Protein AF-A0A920J7S6-F1 (afdb_monomer_lite)

pLDDT: mean 74.17, std 13.19, range [43.12, 91.31]

Sequence (131 aa):
MEENNLIGHLSELRNRLIKALIFCLGFLLVFIFPFADDFYVLFSKPLIESLPESSDLIAIGVGSPFIVPIKLILSISILISIPYIIYQIWSFANPGLLDGKKKGNASFCNKLFYTVLFRAIFAFYIVFSSF

Foldseek 3Di:
DVVVVVVVLVVLVVVLVVVLVCQLVVCLVPPPVVCLVVQVCVVCVLVVVPDPPPDDPPPPDPCCVPVVSVVRSSVVSVLQSVLSSVLSVVCSVPVVPPPPDDPPSVVVSVVVNVVSVVVVVVCVVVVSVVD

Secondary structure (DSSP, 8-state):
--HHHHHHHHHHHHHHHHHHHHHHHHHIIIIIGGGHHHHHHHHHHHHHHTS-TT-----S-TTHHHHHHHHHHHHHHHHHHHHHHHHHHHHHH-GGGSSS--HHHHHHHHHHHHHHHHHHHHHHHHHHHT-

Structure (mmCIF, N/CA/C/O backbone):
data_AF-A0A920J7S6-F1
#
_entry.id   AF-A0A920J7S6-F1
#
loop_
_atom_site.group_PDB
_atom_site.id
_atom_site.type_symbol
_atom_site.label_atom_id
_atom_site.label_alt_id
_atom_site.label_comp_id
_atom_site.label_asym_id
_atom_site.label_entity_id
_atom_site.label_seq_id
_atom_site.pdbx_PDB_ins_code
_atom_site.Cartn_x
_atom_site.Cartn_y
_atom_site.Cartn_z
_atom_site.occupancy
_atom_site.B_iso_or_equiv
_atom_site.auth_seq_id
_atom_site.auth_comp_id
_atom_site.auth_asym_id
_atom_site.auth_atom_id
_atom_site.pdbx_PDB_model_num
ATOM 1 N N . MET A 1 1 ? -27.011 17.236 19.909 1.00 48.97 1 MET A N 1
ATOM 2 C CA . MET A 1 1 ? -26.268 16.021 20.323 1.00 48.97 1 MET A CA 1
ATOM 3 C C . MET A 1 1 ? -25.754 15.196 19.131 1.00 48.97 1 MET A C 1
ATOM 5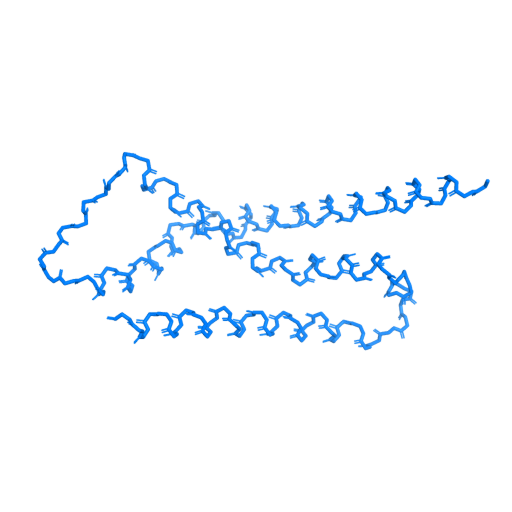 O O . MET A 1 1 ? -24.948 14.307 19.358 1.00 48.97 1 MET A O 1
ATOM 9 N N . GLU A 1 2 ? -26.119 15.511 17.879 1.00 56.72 2 GLU A N 1
ATOM 10 C CA . GLU A 1 2 ? -25.619 14.806 16.677 1.00 56.72 2 GLU A CA 1
ATOM 11 C C . GLU A 1 2 ? -24.258 15.313 16.153 1.00 56.72 2 GLU A C 1
ATOM 13 O O . GLU A 1 2 ? -23.480 14.521 15.626 1.00 56.72 2 GLU A O 1
ATOM 18 N N . GLU A 1 3 ? -23.910 16.591 16.359 1.00 55.97 3 GLU A N 1
ATOM 19 C CA . GLU A 1 3 ? -22.634 17.175 15.890 1.00 55.97 3 GLU A CA 1
ATOM 20 C C . GLU A 1 3 ? -21.393 16.468 16.459 1.00 55.97 3 GLU A C 1
ATOM 22 O O . GLU A 1 3 ? -20.433 16.204 15.733 1.00 55.97 3 GLU A O 1
ATOM 27 N N . ASN A 1 4 ? -21.436 16.069 17.734 1.00 62.28 4 ASN A N 1
ATOM 28 C CA . ASN A 1 4 ? -20.328 15.358 18.378 1.00 62.28 4 ASN A CA 1
ATOM 29 C C . ASN A 1 4 ? -20.084 13.963 17.775 1.00 62.28 4 ASN A C 1
ATOM 31 O O . ASN A 1 4 ? -18.961 13.463 17.835 1.00 62.28 4 ASN A O 1
ATOM 35 N N . ASN A 1 5 ? -21.102 13.343 17.165 1.00 74.44 5 ASN A N 1
ATOM 36 C CA . ASN A 1 5 ? -20.973 12.019 16.559 1.00 74.44 5 ASN A CA 1
ATOM 37 C C . ASN A 1 5 ? -20.288 12.091 15.183 1.00 74.44 5 ASN A C 1
ATOM 39 O O . ASN A 1 5 ? -19.380 11.313 14.901 1.00 74.44 5 ASN A O 1
ATOM 43 N N . LEU A 1 6 ? -20.645 13.075 14.348 1.00 76.62 6 LEU A N 1
ATOM 44 C CA . LEU A 1 6 ? -20.012 13.266 13.035 1.00 76.62 6 LEU A CA 1
ATOM 45 C C . LEU A 1 6 ? -18.546 13.688 13.163 1.00 76.62 6 LEU A C 1
ATOM 47 O O . LEU A 1 6 ? -17.689 13.154 12.460 1.00 76.62 6 LEU A O 1
ATOM 51 N N . ILE A 1 7 ? -18.239 14.596 14.094 1.00 78.38 7 ILE A N 1
ATOM 52 C CA . ILE A 1 7 ? -16.859 15.029 14.356 1.00 78.38 7 ILE A CA 1
ATOM 53 C C . ILE A 1 7 ? -16.021 13.855 14.886 1.00 78.38 7 ILE A C 1
ATOM 55 O O . ILE A 1 7 ? -14.886 13.661 14.445 1.00 78.38 7 ILE A O 1
ATOM 59 N N . GLY A 1 8 ? -16.585 13.029 15.775 1.00 80.44 8 GLY A N 1
ATOM 60 C CA . GLY A 1 8 ? -15.939 11.809 16.265 1.00 80.44 8 GLY A CA 1
ATOM 61 C C . GLY A 1 8 ? -15.656 10.800 15.149 1.00 80.44 8 GLY A C 1
ATOM 62 O O . GLY A 1 8 ? -14.528 10.327 15.012 1.00 80.44 8 GLY A O 1
ATOM 63 N N . HIS A 1 9 ? -16.644 10.543 14.292 1.00 80.38 9 H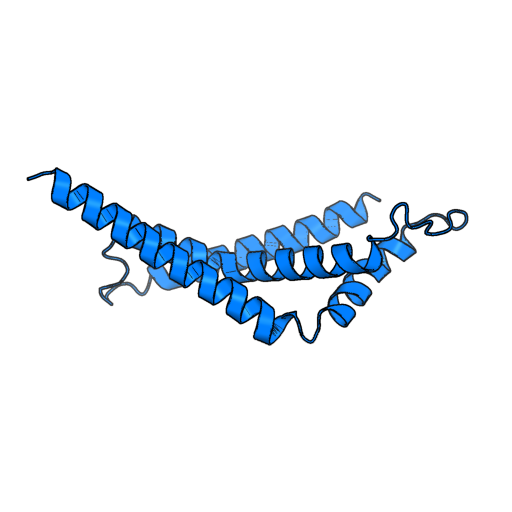IS A N 1
ATOM 64 C CA . HIS A 1 9 ? -16.520 9.622 13.163 1.00 80.38 9 HIS A CA 1
ATOM 65 C C . HIS A 1 9 ? -15.491 10.115 12.125 1.00 80.38 9 HIS A C 1
ATOM 67 O O . HIS A 1 9 ? -14.613 9.367 11.700 1.00 80.38 9 HIS A O 1
ATOM 73 N N . LEU A 1 10 ? -15.496 11.401 11.764 1.00 83.94 10 LEU A N 1
ATOM 74 C CA . LEU A 1 10 ? -14.483 11.969 10.863 1.00 83.94 10 LEU A CA 1
ATOM 75 C C . LEU A 1 10 ? -13.069 11.933 11.466 1.00 83.94 10 LEU A C 1
ATOM 77 O O . LEU A 1 10 ? -12.093 11.689 10.751 1.00 83.94 10 LEU A O 1
ATOM 81 N N . SER A 1 11 ? -12.947 12.134 12.781 1.00 84.31 11 SER A N 1
ATOM 82 C CA . SER A 1 11 ? -11.675 12.002 13.499 1.00 84.31 11 SER A CA 1
ATOM 83 C C . SER A 1 11 ? -11.143 10.566 13.448 1.00 84.31 11 SER A C 1
ATOM 85 O O . SER A 1 11 ? -9.951 10.342 13.212 1.00 84.31 11 SER A O 1
ATOM 87 N N . GLU A 1 12 ? -12.031 9.578 13.577 1.00 84.25 12 GLU A N 1
ATOM 88 C CA . GLU A 1 12 ? -11.682 8.169 13.437 1.00 84.25 12 GLU A CA 1
ATOM 89 C C . GLU A 1 12 ? -11.192 7.841 12.020 1.00 84.25 12 GLU A C 1
ATOM 91 O O . GLU A 1 12 ? -10.125 7.234 11.867 1.00 84.25 12 GLU A O 1
ATOM 96 N N . LEU A 1 13 ? -11.904 8.307 10.988 1.00 83.50 13 LEU A N 1
ATOM 97 C CA . LEU A 1 13 ? -11.491 8.140 9.593 1.00 83.50 13 LEU A CA 1
ATOM 98 C C . LEU A 1 13 ? -10.102 8.735 9.348 1.00 83.50 13 LEU A C 1
ATOM 100 O O . LEU A 1 13 ? -9.230 8.064 8.795 1.00 83.50 13 LEU A O 1
ATOM 104 N N . ARG A 1 14 ? -9.868 9.973 9.801 1.00 90.44 14 ARG A N 1
ATOM 105 C CA . ARG A 1 14 ? -8.569 10.647 9.680 1.00 90.44 14 ARG A CA 1
ATOM 106 C C . ARG A 1 14 ? -7.458 9.832 10.337 1.00 90.44 14 ARG A C 1
ATOM 108 O O . ARG A 1 14 ? -6.409 9.630 9.731 1.00 90.44 14 ARG A O 1
ATOM 115 N N . ASN A 1 15 ? -7.674 9.353 11.560 1.00 87.44 15 ASN A N 1
ATOM 116 C CA . ASN A 1 15 ? -6.661 8.593 12.291 1.00 87.44 15 ASN A CA 1
ATOM 117 C C . ASN A 1 15 ? -6.334 7.263 11.590 1.00 87.44 15 ASN A C 1
ATOM 119 O O . ASN A 1 15 ? -5.173 6.868 11.485 1.00 87.44 15 ASN A O 1
ATOM 123 N N . ARG A 1 16 ? -7.352 6.582 11.054 1.00 85.31 16 ARG A N 1
ATOM 124 C CA . ARG A 1 16 ? -7.183 5.345 10.280 1.00 85.31 16 ARG A CA 1
ATOM 125 C C . ARG A 1 16 ? -6.462 5.590 8.955 1.00 85.31 16 ARG A C 1
ATOM 127 O O . ARG A 1 16 ? -5.570 4.817 8.611 1.00 85.31 16 ARG A O 1
ATOM 134 N N . LEU A 1 17 ? -6.781 6.685 8.263 1.00 85.69 17 LEU A N 1
ATOM 135 C CA . LEU A 1 17 ? -6.109 7.096 7.030 1.00 85.69 17 LEU A CA 1
ATOM 136 C C . LEU A 1 17 ? -4.623 7.389 7.275 1.00 85.69 17 LEU A C 1
ATOM 138 O O . LEU A 1 17 ? -3.776 6.908 6.530 1.00 85.69 17 LEU A O 1
ATOM 142 N N . ILE A 1 18 ? -4.298 8.111 8.352 1.00 89.31 18 ILE A N 1
ATOM 143 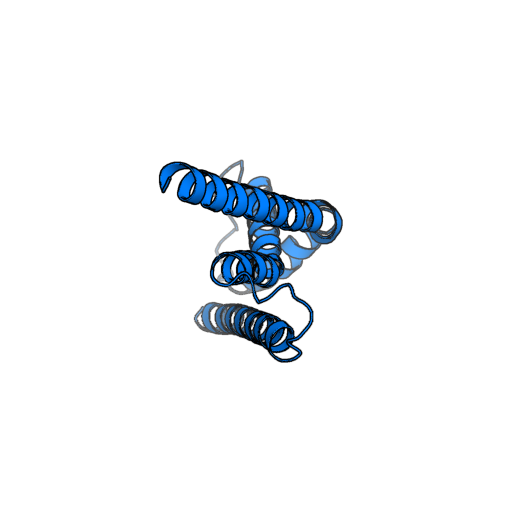C CA . ILE A 1 18 ? -2.908 8.399 8.736 1.00 89.31 18 ILE A CA 1
ATOM 144 C C . ILE A 1 18 ? -2.149 7.100 9.028 1.00 89.31 18 ILE A C 1
ATOM 146 O O . ILE A 1 18 ? -1.041 6.922 8.532 1.00 89.31 18 ILE A O 1
ATOM 150 N N . LYS A 1 19 ? -2.746 6.155 9.766 1.00 87.69 19 LYS A N 1
ATOM 151 C CA . LYS A 1 19 ? -2.128 4.841 10.021 1.00 87.69 19 LYS A CA 1
ATOM 152 C C . LYS A 1 19 ? -1.887 4.055 8.733 1.00 87.69 19 LYS A C 1
ATOM 154 O O . LYS A 1 19 ? -0.822 3.467 8.580 1.00 87.69 19 LYS A O 1
ATOM 159 N N . ALA A 1 20 ? -2.848 4.058 7.808 1.00 87.75 20 ALA A N 1
ATOM 160 C CA . ALA A 1 20 ? -2.704 3.411 6.507 1.00 87.75 20 ALA A CA 1
ATOM 161 C C . ALA A 1 20 ? -1.598 4.053 5.659 1.00 87.75 20 ALA A C 1
ATOM 163 O O . ALA A 1 20 ? -0.798 3.339 5.058 1.00 87.75 20 ALA A O 1
ATOM 164 N N . LEU A 1 21 ? -1.505 5.385 5.671 1.00 88.50 21 LEU A N 1
ATOM 165 C CA . LEU A 1 21 ? -0.456 6.122 4.976 1.00 88.50 21 LEU A CA 1
ATOM 166 C C . LEU A 1 21 ? 0.926 5.825 5.566 1.00 88.50 21 LEU A C 1
ATOM 168 O O . LEU A 1 21 ? 1.851 5.539 4.815 1.00 88.50 21 LEU A O 1
ATOM 172 N N . ILE A 1 22 ? 1.059 5.838 6.896 1.00 91.31 22 ILE A N 1
ATOM 173 C CA . ILE A 1 22 ? 2.313 5.508 7.588 1.00 91.31 22 ILE A CA 1
ATOM 174 C C . ILE A 1 22 ? 2.725 4.067 7.293 1.00 91.31 22 ILE A C 1
ATOM 176 O O . ILE A 1 22 ? 3.897 3.822 7.030 1.00 91.31 22 ILE A O 1
ATOM 180 N N . PHE A 1 23 ? 1.782 3.121 7.298 1.00 89.12 23 PHE A N 1
ATOM 181 C CA . PHE A 1 23 ? 2.075 1.735 6.944 1.00 89.12 23 PHE A CA 1
ATOM 182 C C . PHE A 1 23 ? 2.567 1.624 5.496 1.00 89.12 23 PHE A C 1
ATOM 184 O O . PHE A 1 23 ? 3.604 1.017 5.253 1.00 89.12 23 PHE A O 1
ATOM 191 N N . CYS A 1 24 ? 1.882 2.273 4.550 1.00 89.69 24 CYS A N 1
ATOM 192 C CA . CYS A 1 24 ? 2.257 2.265 3.136 1.00 89.69 24 CYS A CA 1
ATOM 193 C C . CYS A 1 24 ? 3.624 2.919 2.878 1.00 89.69 24 CYS A C 1
ATOM 195 O O . CYS A 1 24 ? 4.456 2.358 2.167 1.00 89.69 24 CYS A O 1
ATOM 197 N N . LEU A 1 25 ? 3.881 4.098 3.454 1.00 89.19 25 LEU A N 1
ATOM 198 C CA . LEU A 1 25 ? 5.163 4.794 3.301 1.00 89.19 25 LEU A CA 1
ATOM 199 C C . LEU A 1 25 ? 6.289 4.077 4.044 1.00 89.19 25 LEU A C 1
ATOM 201 O O . LEU A 1 25 ? 7.383 3.952 3.507 1.00 89.19 25 LEU A O 1
ATOM 205 N N . GLY A 1 26 ? 6.029 3.589 5.256 1.00 90.25 26 GLY A N 1
ATOM 206 C CA . GLY A 1 26 ? 6.996 2.818 6.029 1.00 90.25 26 GLY A CA 1
ATOM 207 C C . GLY A 1 26 ? 7.385 1.537 5.302 1.00 90.25 26 GLY A C 1
ATOM 208 O O . GLY A 1 26 ? 8.569 1.234 5.184 1.00 90.25 26 GLY A O 1
ATOM 209 N N . PHE A 1 27 ? 6.406 0.832 4.730 1.00 86.94 27 PHE A N 1
ATOM 210 C CA . PHE A 1 27 ? 6.672 -0.352 3.924 1.00 86.94 27 PHE A CA 1
ATOM 211 C C . PHE A 1 27 ? 7.474 -0.011 2.661 1.00 86.94 27 PHE A C 1
ATOM 213 O O . PHE A 1 27 ? 8.470 -0.673 2.375 1.00 86.94 27 PHE A O 1
ATOM 220 N N . LEU A 1 28 ? 7.096 1.064 1.955 1.00 89.31 28 LEU A N 1
ATOM 221 C CA . LEU A 1 28 ? 7.833 1.561 0.790 1.00 89.31 28 LEU A CA 1
ATOM 222 C C . LEU A 1 28 ? 9.300 1.821 1.133 1.00 89.31 28 LEU A C 1
ATOM 224 O O . LEU A 1 28 ? 10.180 1.294 0.463 1.00 89.31 28 LEU A O 1
ATOM 228 N N . LEU A 1 29 ? 9.563 2.623 2.165 1.00 88.56 29 LEU A N 1
ATOM 229 C CA . LEU A 1 29 ? 10.908 3.096 2.493 1.00 88.56 29 LEU A CA 1
ATOM 230 C C . LEU A 1 29 ? 11.814 1.988 3.035 1.00 88.56 29 LEU A C 1
ATOM 232 O O . LEU A 1 29 ? 13.004 1.984 2.740 1.00 88.56 29 LEU A O 1
ATOM 236 N N . VAL A 1 30 ? 11.265 1.056 3.816 1.00 89.69 30 VAL A N 1
ATOM 237 C CA . VAL A 1 30 ? 12.062 0.009 4.471 1.00 89.69 30 VAL A CA 1
ATOM 238 C C . VAL A 1 30 ? 12.273 -1.201 3.561 1.00 89.69 30 VAL A C 1
ATOM 240 O O . VAL A 1 30 ? 13.367 -1.757 3.546 1.00 89.69 30 VAL A O 1
ATOM 243 N N . PHE A 1 31 ? 11.251 -1.615 2.805 1.00 85.06 31 PHE A N 1
ATOM 244 C CA . PHE A 1 31 ? 11.280 -2.890 2.078 1.00 85.06 31 PHE A CA 1
ATOM 245 C C . PHE A 1 31 ? 11.414 -2.757 0.564 1.00 85.06 31 PHE A C 1
ATOM 247 O O . PHE A 1 31 ? 11.879 -3.701 -0.063 1.00 85.06 31 PHE A O 1
ATOM 254 N N . ILE A 1 32 ? 10.994 -1.640 -0.038 1.00 84.06 32 ILE A N 1
ATOM 255 C CA . ILE A 1 32 ? 10.966 -1.506 -1.506 1.00 84.06 32 ILE A CA 1
ATOM 256 C C . ILE A 1 32 ? 12.041 -0.536 -1.994 1.00 84.06 32 ILE A C 1
ATOM 258 O O . ILE A 1 32 ? 12.749 -0.844 -2.945 1.00 84.06 32 ILE A O 1
ATOM 262 N N . PHE A 1 33 ? 12.191 0.615 -1.340 1.00 85.38 33 PHE A N 1
ATOM 263 C CA . PHE A 1 33 ? 13.145 1.655 -1.715 1.00 85.38 33 PHE A CA 1
ATOM 264 C C . PHE A 1 33 ? 14.599 1.162 -1.858 1.00 85.38 33 PHE A C 1
ATOM 266 O O . PHE A 1 33 ? 15.203 1.496 -2.874 1.00 85.38 33 PHE A O 1
ATOM 273 N N . PRO A 1 34 ? 15.167 0.339 -0.947 1.00 86.00 34 PRO A N 1
ATOM 274 C CA . PRO A 1 34 ? 16.533 -0.167 -1.130 1.00 86.00 34 PRO A CA 1
ATOM 275 C C . PRO A 1 34 ? 16.696 -1.121 -2.324 1.00 86.00 34 PRO A C 1
ATOM 277 O O . PRO A 1 34 ? 17.816 -1.318 -2.775 1.00 86.00 34 PRO A O 1
ATOM 280 N N . PHE A 1 35 ? 15.603 -1.685 -2.846 1.00 84.06 35 PHE A N 1
ATOM 281 C CA . PHE A 1 35 ? 15.592 -2.607 -3.990 1.00 84.06 35 PHE A CA 1
ATOM 282 C C . PHE A 1 35 ? 14.968 -1.968 -5.243 1.00 84.06 35 PHE A C 1
ATOM 284 O O . PHE A 1 35 ? 14.563 -2.666 -6.172 1.00 84.06 35 PHE A O 1
ATOM 291 N N . ALA A 1 36 ? 14.827 -0.638 -5.267 1.00 80.00 36 ALA A N 1
ATOM 292 C CA . ALA A 1 36 ? 14.108 0.068 -6.324 1.00 80.00 36 ALA A CA 1
ATOM 293 C C . ALA A 1 36 ? 14.697 -0.180 -7.720 1.00 80.00 36 ALA A C 1
ATOM 295 O O . ALA A 1 36 ? 13.942 -0.378 -8.675 1.00 80.00 36 ALA A O 1
ATOM 296 N N . ASP A 1 37 ? 16.026 -0.217 -7.820 1.00 78.75 37 ASP A N 1
ATOM 297 C CA . ASP A 1 37 ? 16.737 -0.458 -9.077 1.00 78.75 37 ASP A CA 1
ATOM 298 C C . ASP A 1 37 ? 16.534 -1.896 -9.575 1.00 78.75 37 ASP A C 1
ATOM 300 O O . ASP A 1 37 ? 16.259 -2.107 -10.757 1.00 78.75 37 ASP A O 1
ATOM 304 N N . ASP A 1 38 ? 16.560 -2.884 -8.674 1.00 82.06 38 ASP A N 1
ATOM 305 C CA . ASP A 1 38 ? 16.309 -4.291 -9.013 1.00 82.06 38 ASP A CA 1
ATOM 306 C C . ASP A 1 38 ? 14.890 -4.489 -9.555 1.00 82.06 38 ASP A C 1
ATOM 308 O O . ASP A 1 38 ? 14.683 -5.154 -10.575 1.00 82.06 38 ASP A O 1
ATOM 312 N N . PHE A 1 39 ? 13.899 -3.861 -8.910 1.00 79.25 39 PHE A N 1
ATOM 313 C CA . PHE A 1 39 ? 12.526 -3.851 -9.409 1.00 79.25 39 PHE A CA 1
ATOM 314 C C . PHE A 1 39 ? 12.442 -3.176 -10.783 1.00 79.25 39 PHE A C 1
ATOM 316 O O . PHE A 1 39 ? 11.789 -3.703 -11.682 1.00 79.25 39 PHE A O 1
ATOM 323 N N . TYR A 1 40 ? 13.122 -2.049 -10.993 1.00 77.38 40 TYR A N 1
ATOM 324 C CA . TYR A 1 40 ? 13.134 -1.389 -12.296 1.00 77.38 40 TYR A CA 1
ATOM 325 C C . TYR A 1 40 ? 13.711 -2.288 -13.398 1.00 77.38 40 TYR A C 1
ATOM 327 O O . TYR A 1 40 ? 13.096 -2.412 -14.457 1.00 77.38 40 TYR A O 1
ATOM 335 N N . VAL A 1 41 ? 14.837 -2.965 -13.160 1.00 77.06 41 VAL A N 1
ATOM 336 C CA . VAL A 1 41 ? 15.441 -3.891 -14.135 1.00 77.06 41 VAL A CA 1
ATOM 337 C C . VAL A 1 41 ? 14.509 -5.072 -14.421 1.00 77.06 41 VAL A C 1
ATOM 339 O O . VAL A 1 41 ? 14.297 -5.422 -15.581 1.00 77.06 41 VAL A O 1
ATOM 342 N N . LEU A 1 42 ? 13.887 -5.643 -13.385 1.00 78.12 42 LEU A N 1
ATOM 343 C CA . LEU A 1 42 ? 12.963 -6.769 -13.524 1.00 78.12 42 LEU A CA 1
ATOM 344 C C . LEU A 1 42 ? 11.754 -6.425 -14.405 1.00 78.12 42 LEU A C 1
ATOM 346 O O . LEU A 1 42 ? 11.371 -7.216 -15.264 1.00 78.12 42 LEU A O 1
ATOM 350 N N . PHE A 1 43 ? 11.160 -5.247 -14.197 1.00 73.25 43 PHE A N 1
ATOM 351 C CA . PHE A 1 43 ? 9.978 -4.809 -14.941 1.00 73.25 43 PHE A CA 1
ATOM 352 C C . PHE A 1 43 ? 10.313 -4.199 -16.311 1.00 73.25 43 PHE A C 1
ATOM 354 O O . PHE A 1 43 ? 9.496 -4.302 -17.223 1.00 73.25 43 PHE A O 1
ATOM 361 N N . SER A 1 44 ? 11.492 -3.591 -16.486 1.00 71.44 44 SER A N 1
ATOM 362 C CA . SER A 1 44 ? 11.917 -3.013 -17.773 1.00 71.44 44 SER A CA 1
ATOM 363 C C . SER A 1 44 ? 12.410 -4.058 -18.774 1.00 71.44 44 SER A C 1
ATOM 365 O O . SER A 1 44 ? 12.250 -3.853 -19.972 1.00 71.44 44 SER A O 1
ATOM 367 N N . LYS A 1 45 ? 12.940 -5.200 -18.323 1.00 71.75 45 LYS A N 1
ATOM 368 C CA . LYS A 1 45 ? 13.412 -6.276 -19.207 1.00 71.75 45 LYS A CA 1
ATOM 369 C C . LYS A 1 45 ? 12.367 -6.769 -20.232 1.00 71.75 45 LYS A C 1
ATOM 371 O O . LYS A 1 45 ? 12.678 -6.725 -21.420 1.00 71.75 45 LYS A O 1
ATOM 376 N N . PRO A 1 46 ? 11.135 -7.163 -19.845 1.00 67.69 46 PRO A N 1
ATOM 377 C CA . PRO A 1 46 ? 10.127 -7.589 -20.819 1.00 67.69 46 PRO A CA 1
ATOM 378 C C . PRO A 1 46 ? 9.638 -6.435 -21.704 1.00 67.69 46 PRO A C 1
ATOM 380 O O . PRO A 1 46 ? 9.263 -6.668 -22.850 1.00 67.69 46 PRO A O 1
ATOM 383 N N . LEU A 1 47 ? 9.658 -5.189 -21.202 1.00 65.75 47 LEU A N 1
ATOM 384 C CA . LEU A 1 47 ? 9.351 -4.003 -22.010 1.00 65.75 47 LEU A CA 1
ATOM 385 C C . LEU A 1 47 ? 10.347 -3.894 -23.161 1.00 65.75 47 LEU A C 1
ATOM 387 O O . LEU A 1 47 ? 9.906 -3.832 -24.297 1.00 65.75 47 LEU A O 1
ATOM 391 N N . ILE A 1 48 ? 11.652 -3.933 -22.866 1.00 65.69 48 ILE A N 1
ATOM 392 C CA . ILE A 1 48 ? 12.742 -3.809 -23.848 1.00 65.69 48 ILE A CA 1
ATOM 393 C C . ILE A 1 48 ? 12.692 -4.940 -24.884 1.00 65.69 48 ILE A C 1
ATOM 395 O O . ILE A 1 48 ? 12.844 -4.677 -26.072 1.00 65.69 48 ILE A O 1
ATOM 399 N N . GLU A 1 49 ? 12.442 -6.178 -24.451 1.00 66.00 49 GLU A N 1
ATOM 400 C CA . GLU A 1 49 ? 12.341 -7.348 -25.340 1.00 66.00 49 GLU A CA 1
ATOM 401 C C . GLU A 1 49 ? 11.122 -7.293 -26.283 1.00 66.00 49 GLU A C 1
ATOM 403 O O . GLU A 1 49 ? 11.123 -7.961 -27.313 1.00 66.00 49 GLU A O 1
ATOM 408 N N . SER A 1 50 ? 10.111 -6.477 -25.965 1.00 60.69 50 SER A N 1
ATOM 409 C CA . SER A 1 50 ? 8.915 -6.280 -26.797 1.00 60.69 50 SER A CA 1
ATOM 410 C C . SER A 1 50 ? 9.034 -5.085 -27.762 1.00 60.69 50 SER A C 1
ATOM 412 O O . SER A 1 50 ? 8.086 -4.800 -28.494 1.00 60.69 50 SER A O 1
ATOM 414 N N . LEU A 1 51 ? 10.166 -4.358 -27.782 1.00 58.94 51 LEU A N 1
ATOM 415 C CA . LEU A 1 51 ? 10.411 -3.323 -28.796 1.00 58.94 51 LEU A CA 1
ATOM 416 C C . LEU A 1 51 ? 10.957 -3.960 -30.092 1.00 58.94 51 LEU A C 1
ATOM 418 O O . LEU A 1 51 ? 11.853 -4.801 -30.027 1.00 58.94 51 LEU A O 1
ATOM 422 N N . PRO A 1 52 ? 10.482 -3.543 -31.281 1.00 53.22 52 PRO A N 1
ATOM 423 C CA . PRO A 1 52 ? 11.073 -3.959 -32.552 1.00 53.22 52 PRO A CA 1
ATOM 424 C C . PRO A 1 52 ? 12.544 -3.513 -32.651 1.00 53.22 52 PRO A C 1
ATOM 426 O O . PRO A 1 52 ? 12.891 -2.419 -32.209 1.00 53.22 52 PRO A O 1
ATOM 429 N N . GLU A 1 53 ? 13.394 -4.335 -33.285 1.00 52.38 53 GLU A N 1
ATOM 430 C CA . GLU A 1 53 ? 14.869 -4.194 -33.392 1.00 52.38 53 GLU A CA 1
ATOM 431 C C . GLU A 1 53 ? 15.380 -2.850 -33.969 1.00 52.38 53 GLU A C 1
ATOM 433 O O . GLU A 1 53 ? 16.583 -2.602 -34.002 1.00 52.38 53 GLU A O 1
ATOM 438 N N . SER A 1 54 ? 14.489 -1.959 -34.412 1.00 48.94 54 SER A N 1
ATOM 439 C CA . SER A 1 54 ? 14.799 -0.675 -35.046 1.00 48.94 54 SER A CA 1
ATOM 440 C C . SER A 1 54 ? 14.173 0.535 -34.340 1.00 48.94 54 SER A C 1
ATOM 442 O O . SER A 1 54 ? 13.789 1.504 -34.998 1.00 48.94 54 SER A O 1
ATOM 444 N N . SER A 1 55 ? 14.024 0.499 -33.017 1.00 45.03 55 SER A N 1
ATOM 445 C CA . SER A 1 55 ? 13.756 1.707 -32.234 1.00 45.03 55 SER A CA 1
ATOM 446 C C . SER A 1 55 ? 14.727 1.792 -31.069 1.00 45.03 55 SER A C 1
ATOM 448 O O . SER A 1 55 ? 14.587 1.075 -30.079 1.00 45.03 55 SER A O 1
ATOM 450 N N . ASP A 1 56 ? 15.699 2.693 -31.179 1.00 43.12 56 ASP A N 1
ATOM 451 C CA . ASP A 1 56 ? 16.442 3.153 -30.016 1.00 43.12 56 ASP A CA 1
ATOM 452 C C . ASP A 1 56 ? 15.447 3.603 -28.940 1.00 43.12 56 ASP A C 1
ATOM 454 O O . ASP A 1 56 ? 14.477 4.315 -29.223 1.00 43.12 56 ASP A O 1
ATOM 458 N N . LEU A 1 57 ? 15.698 3.205 -27.693 1.00 48.72 57 LEU A N 1
ATOM 459 C CA . LEU A 1 57 ? 15.047 3.762 -26.510 1.00 48.72 57 LEU A CA 1
ATOM 460 C C . LEU A 1 57 ? 15.446 5.239 -26.375 1.00 48.72 57 LEU A C 1
ATOM 462 O O . LEU A 1 57 ? 16.271 5.619 -25.546 1.00 48.72 57 LEU A O 1
ATOM 466 N N . ILE A 1 58 ? 14.865 6.100 -27.208 1.00 48.88 58 ILE A N 1
ATOM 467 C CA . ILE A 1 58 ? 14.994 7.543 -27.070 1.00 48.88 58 ILE A CA 1
ATOM 468 C C . ILE A 1 58 ? 14.088 7.930 -25.907 1.00 48.88 58 ILE A C 1
ATOM 470 O O . ILE A 1 58 ? 12.875 8.061 -26.046 1.00 48.88 58 ILE A O 1
ATOM 474 N N . ALA A 1 59 ? 14.680 8.077 -24.726 1.00 51.47 59 ALA A N 1
ATOM 475 C CA . ALA A 1 59 ? 14.018 8.635 -23.561 1.00 51.47 59 ALA A CA 1
ATOM 476 C C . ALA A 1 59 ? 13.525 10.061 -23.886 1.00 51.47 59 ALA A C 1
ATOM 478 O O . ALA A 1 59 ? 14.302 11.012 -23.864 1.00 51.47 59 ALA A O 1
ATOM 479 N N . ILE A 1 60 ? 12.224 10.232 -24.160 1.00 55.91 60 ILE A N 1
ATOM 480 C CA . ILE A 1 60 ? 11.580 11.516 -24.535 1.00 55.91 60 ILE A CA 1
ATOM 481 C C . ILE A 1 60 ? 11.524 12.519 -23.351 1.00 55.91 60 ILE A C 1
ATOM 483 O O . ILE A 1 60 ? 10.801 13.509 -23.361 1.00 55.91 60 ILE A O 1
ATOM 487 N N . GLY A 1 61 ? 12.308 12.321 -22.291 1.00 52.53 61 GLY A N 1
ATOM 488 C CA . GLY A 1 61 ? 12.357 13.262 -21.181 1.00 52.53 61 GLY A CA 1
ATOM 489 C C . GLY A 1 61 ? 13.592 13.081 -20.321 1.00 52.53 61 GLY A C 1
ATOM 490 O O . GLY A 1 61 ? 13.812 12.016 -19.751 1.00 52.53 61 GLY A O 1
ATOM 491 N N . VAL A 1 62 ? 14.337 14.171 -20.143 1.00 53.06 62 VAL A N 1
ATOM 492 C CA . VAL A 1 62 ? 15.518 14.290 -19.267 1.00 53.06 62 VAL A CA 1
ATOM 493 C C . VAL A 1 62 ? 15.271 13.886 -17.798 1.00 53.06 62 VAL A C 1
ATOM 495 O O . VAL A 1 62 ? 16.224 13.696 -17.054 1.00 53.06 62 VAL A O 1
ATOM 498 N N . GLY A 1 63 ? 14.011 13.713 -17.373 1.00 55.78 63 GLY A N 1
ATOM 499 C CA . GLY A 1 63 ? 13.625 13.213 -16.042 1.00 55.78 63 GLY A CA 1
ATOM 500 C C . GLY A 1 63 ? 13.107 11.766 -15.997 1.00 55.78 63 GLY A C 1
ATOM 501 O O . GLY A 1 63 ? 12.802 11.262 -14.917 1.00 55.78 63 GLY A O 1
ATOM 502 N N . SER A 1 64 ? 12.989 11.082 -17.140 1.00 57.75 64 SER A N 1
ATOM 503 C CA . SER A 1 64 ? 12.441 9.719 -17.235 1.00 57.75 64 SER A CA 1
ATOM 504 C C . SER A 1 64 ? 13.188 8.671 -16.389 1.00 57.75 64 SER A C 1
ATOM 506 O O . SER A 1 64 ? 12.516 7.945 -15.655 1.00 57.75 64 SER A O 1
ATOM 508 N N . PRO A 1 65 ? 14.537 8.598 -16.384 1.00 65.19 65 PRO A N 1
ATOM 509 C CA . PRO A 1 65 ? 15.238 7.563 -15.618 1.00 65.19 65 PRO A CA 1
ATOM 510 C C . PRO A 1 65 ? 15.117 7.737 -14.098 1.00 65.19 65 PRO A C 1
ATOM 512 O O . PRO A 1 65 ? 15.334 6.785 -13.364 1.00 65.19 65 PRO A O 1
ATOM 515 N N . PHE A 1 66 ? 14.721 8.918 -13.613 1.00 67.12 66 PHE A N 1
ATOM 516 C CA . PHE A 1 66 ? 14.489 9.158 -12.187 1.00 67.12 66 PHE A CA 1
ATOM 517 C C . PHE A 1 66 ? 13.020 8.956 -11.792 1.00 67.12 66 PHE A C 1
ATOM 519 O O . PHE A 1 66 ? 12.707 8.343 -10.775 1.00 67.12 66 PHE A O 1
ATOM 526 N N . ILE A 1 67 ? 12.086 9.448 -12.610 1.00 73.50 67 ILE A N 1
ATOM 527 C CA . ILE A 1 67 ? 10.655 9.420 -12.281 1.00 73.50 67 ILE A CA 1
ATOM 528 C C . ILE A 1 67 ? 10.038 8.033 -12.491 1.00 73.50 67 ILE A C 1
ATOM 530 O O . ILE A 1 67 ? 9.116 7.666 -11.759 1.00 73.50 67 ILE A O 1
ATOM 534 N N . VAL A 1 68 ? 10.515 7.258 -13.470 1.00 78.06 68 VAL A N 1
ATOM 535 C CA . VAL A 1 68 ? 9.944 5.939 -13.785 1.00 78.06 68 VAL A CA 1
ATOM 536 C C . VAL A 1 68 ? 10.168 4.927 -12.651 1.00 78.06 68 VAL A C 1
ATOM 538 O O . VAL A 1 68 ? 9.165 4.366 -12.197 1.00 78.06 68 VAL A O 1
ATOM 541 N N . PRO A 1 69 ? 11.391 4.735 -12.109 1.00 78.44 69 PRO A N 1
ATOM 542 C CA . PRO A 1 69 ? 11.600 3.845 -10.965 1.00 78.44 69 PRO A CA 1
ATOM 543 C C . PRO A 1 69 ? 10.779 4.264 -9.741 1.00 78.44 69 PRO A C 1
ATOM 545 O O . PRO A 1 69 ? 10.130 3.425 -9.122 1.00 78.44 69 PRO A O 1
ATOM 548 N N . ILE A 1 70 ? 10.713 5.569 -9.440 1.00 82.50 70 ILE A N 1
ATOM 549 C CA . ILE A 1 70 ? 9.945 6.099 -8.299 1.00 82.50 70 ILE A CA 1
ATOM 550 C C . ILE A 1 70 ? 8.448 5.797 -8.444 1.00 82.50 70 ILE A C 1
ATOM 552 O O . ILE A 1 70 ? 7.809 5.329 -7.499 1.00 82.50 70 ILE A O 1
ATOM 556 N N . LYS A 1 71 ? 7.871 6.033 -9.629 1.00 82.62 71 LYS A N 1
ATOM 557 C CA . LYS A 1 71 ? 6.461 5.709 -9.900 1.00 82.62 71 LYS A CA 1
ATOM 558 C C . LYS A 1 71 ? 6.188 4.210 -9.784 1.00 82.62 71 LYS A C 1
ATOM 560 O O . LYS A 1 71 ? 5.125 3.830 -9.287 1.00 82.62 71 LYS A O 1
ATOM 565 N N . LEU A 1 72 ? 7.133 3.374 -10.211 1.00 84.38 72 LEU A N 1
ATOM 566 C CA . LEU A 1 72 ? 7.027 1.922 -10.127 1.00 84.38 72 LEU A CA 1
ATOM 567 C C . LEU A 1 72 ? 6.977 1.456 -8.667 1.00 84.38 72 LEU A C 1
ATOM 569 O O . LEU A 1 72 ? 5.994 0.836 -8.259 1.00 84.38 72 LEU A O 1
ATOM 573 N N . ILE A 1 73 ? 7.977 1.814 -7.856 1.00 85.50 73 ILE A N 1
ATOM 574 C CA . ILE A 1 73 ? 8.030 1.400 -6.445 1.00 85.50 73 ILE A CA 1
ATOM 575 C C . ILE A 1 73 ? 6.855 1.945 -5.630 1.00 85.50 73 ILE A C 1
ATOM 577 O O . ILE A 1 73 ? 6.346 1.257 -4.743 1.00 85.50 73 ILE A O 1
ATOM 581 N N . LEU A 1 74 ? 6.370 3.147 -5.960 1.00 86.62 74 LEU A N 1
ATOM 582 C CA . LEU A 1 74 ? 5.186 3.726 -5.334 1.00 86.62 74 LEU A CA 1
ATOM 583 C C . LEU A 1 74 ? 3.940 2.890 -5.644 1.00 86.62 74 LEU A C 1
ATOM 585 O O . LEU A 1 74 ? 3.173 2.564 -4.739 1.00 86.62 74 LEU A O 1
ATOM 589 N N . SER A 1 75 ? 3.771 2.496 -6.906 1.00 85.69 75 SER A N 1
ATOM 590 C CA . SER A 1 75 ? 2.647 1.663 -7.340 1.00 85.69 75 SER A CA 1
ATOM 591 C C . SER A 1 75 ? 2.681 0.280 -6.684 1.00 85.69 75 SER A C 1
ATOM 593 O O . SER A 1 75 ? 1.654 -0.191 -6.194 1.00 85.69 75 SER A O 1
ATOM 595 N N . ILE A 1 76 ? 3.863 -0.343 -6.600 1.00 85.25 76 ILE A N 1
ATOM 596 C CA . ILE A 1 76 ? 4.061 -1.641 -5.935 1.00 85.25 76 ILE A CA 1
ATOM 597 C C . ILE A 1 76 ? 3.742 -1.538 -4.438 1.00 85.25 76 ILE A C 1
ATOM 599 O O . ILE A 1 76 ? 3.017 -2.380 -3.905 1.00 85.25 76 ILE A O 1
ATOM 603 N N . SER A 1 77 ? 4.219 -0.491 -3.759 1.00 88.06 77 SER A N 1
ATOM 604 C CA . SER A 1 77 ? 3.939 -0.302 -2.332 1.00 88.06 77 SER A CA 1
ATOM 605 C C . SER A 1 77 ? 2.449 -0.135 -2.047 1.00 88.06 77 SER A C 1
ATOM 607 O O . SER A 1 77 ? 1.914 -0.754 -1.122 1.00 88.06 77 SER A O 1
ATOM 609 N N . ILE A 1 78 ? 1.756 0.660 -2.869 1.00 86.56 78 ILE A N 1
ATOM 610 C CA . ILE A 1 78 ? 0.308 0.837 -2.749 1.00 86.56 78 ILE A CA 1
ATOM 611 C C . ILE A 1 78 ? -0.386 -0.510 -2.933 1.00 86.56 78 ILE A C 1
ATOM 613 O O . ILE A 1 78 ? -1.199 -0.876 -2.088 1.00 86.56 78 ILE A O 1
ATOM 617 N N . LEU A 1 79 ? -0.027 -1.276 -3.970 1.00 85.69 79 LEU A N 1
ATOM 618 C CA . LEU A 1 79 ? -0.617 -2.586 -4.253 1.00 85.69 79 LEU A CA 1
ATOM 619 C C . LEU A 1 79 ? -0.499 -3.545 -3.057 1.00 85.69 79 LEU A C 1
ATOM 621 O O . LEU A 1 79 ? -1.476 -4.196 -2.690 1.00 85.69 79 LEU A O 1
ATOM 625 N N . ILE A 1 80 ? 0.670 -3.590 -2.413 1.00 84.38 80 ILE A N 1
ATOM 626 C CA . ILE A 1 80 ? 0.915 -4.429 -1.229 1.00 84.38 80 ILE A CA 1
ATOM 627 C C . ILE A 1 80 ? 0.174 -3.894 0.007 1.00 84.38 80 ILE A C 1
ATOM 629 O O . ILE A 1 80 ? -0.245 -4.671 0.865 1.00 84.38 80 ILE A O 1
ATOM 633 N N . SER A 1 81 ? -0.041 -2.580 0.087 1.00 86.44 81 SER A N 1
ATOM 634 C CA . SER A 1 81 ? -0.722 -1.919 1.207 1.00 86.44 81 SER A CA 1
ATOM 635 C C . SER A 1 81 ? -2.253 -1.946 1.112 1.00 86.44 81 SER A C 1
ATOM 637 O O . SER A 1 81 ? -2.925 -1.766 2.131 1.00 86.44 81 SER A O 1
ATOM 639 N N . ILE A 1 82 ? -2.828 -2.223 -0.067 1.00 85.06 82 ILE A N 1
ATOM 640 C CA . ILE A 1 82 ? -4.280 -2.374 -0.294 1.00 85.06 82 ILE A CA 1
ATOM 641 C C . ILE A 1 82 ? -5.006 -3.213 0.778 1.00 85.06 82 ILE A C 1
ATOM 643 O O . ILE A 1 82 ? -6.017 -2.728 1.287 1.00 85.06 82 ILE A O 1
ATOM 647 N N . PRO A 1 83 ? -4.566 -4.424 1.176 1.00 81.75 83 PRO A N 1
ATOM 648 C CA . PRO A 1 83 ? -5.268 -5.209 2.197 1.00 81.75 83 PRO A CA 1
ATOM 649 C C . PRO A 1 83 ? -5.386 -4.477 3.534 1.00 81.75 83 PRO A C 1
ATOM 651 O O . PRO A 1 83 ? -6.435 -4.530 4.176 1.00 81.75 83 PRO A O 1
ATOM 654 N N . TYR A 1 84 ? -4.332 -3.766 3.938 1.00 82.62 84 TYR A N 1
ATOM 655 C CA . TYR A 1 84 ? -4.323 -2.996 5.174 1.00 82.62 84 TYR A CA 1
ATOM 656 C C . TYR A 1 84 ? -5.230 -1.765 5.070 1.00 82.62 84 TYR A C 1
ATOM 658 O O . TYR A 1 84 ? -6.007 -1.490 5.984 1.00 82.62 84 TYR A O 1
ATOM 666 N N . ILE A 1 85 ? -5.187 -1.062 3.932 1.00 84.25 85 ILE A N 1
ATOM 667 C CA . ILE A 1 85 ? -6.066 0.080 3.643 1.00 84.25 85 ILE A CA 1
ATOM 668 C C . ILE A 1 85 ? -7.532 -0.359 3.703 1.00 84.25 85 ILE A C 1
ATOM 670 O O . ILE A 1 85 ? -8.340 0.264 4.391 1.00 84.25 85 ILE A O 1
ATOM 674 N N . ILE A 1 86 ? -7.877 -1.469 3.047 1.00 81.75 86 ILE A N 1
ATOM 675 C CA . ILE A 1 86 ? -9.248 -1.981 3.042 1.00 81.75 86 ILE A CA 1
ATOM 676 C C . ILE A 1 86 ? -9.660 -2.462 4.433 1.00 81.75 86 ILE A C 1
ATOM 678 O O . ILE A 1 86 ? -10.780 -2.182 4.851 1.00 81.75 86 ILE A O 1
ATOM 682 N N . TYR A 1 87 ? -8.772 -3.117 5.186 1.00 79.19 87 TYR A N 1
ATOM 683 C CA . TYR A 1 87 ? -9.049 -3.473 6.579 1.00 79.19 87 TYR A CA 1
ATOM 684 C C . TYR A 1 87 ? -9.390 -2.238 7.423 1.00 79.19 87 TYR A C 1
ATOM 686 O O . TYR A 1 87 ? -10.363 -2.256 8.178 1.00 79.19 87 TYR A O 1
ATOM 694 N N . GLN A 1 88 ? -8.640 -1.145 7.262 1.00 80.94 88 GLN A N 1
ATOM 695 C CA . GLN A 1 88 ? -8.908 0.102 7.976 1.00 80.94 88 GLN A CA 1
ATOM 696 C C . GLN A 1 88 ? -10.248 0.734 7.580 1.00 80.94 88 GLN A C 1
ATOM 698 O O . GLN A 1 88 ? -10.996 1.153 8.463 1.00 80.94 88 GLN A O 1
ATOM 703 N N . ILE A 1 89 ? -10.581 0.751 6.285 1.00 80.94 89 ILE A N 1
ATOM 704 C CA . ILE A 1 89 ? -11.863 1.271 5.775 1.00 80.94 89 ILE A CA 1
ATOM 705 C C . ILE A 1 89 ? -13.037 0.414 6.267 1.00 80.94 89 ILE A C 1
ATOM 707 O O . ILE A 1 89 ? -14.052 0.937 6.723 1.00 80.94 89 ILE A O 1
ATOM 711 N N . TRP A 1 90 ? -12.904 -0.910 6.221 1.00 77.62 90 TRP A N 1
ATOM 712 C CA . TRP A 1 90 ? -13.959 -1.831 6.644 1.00 77.62 90 TRP A CA 1
ATOM 713 C C . TRP A 1 90 ? -14.179 -1.763 8.160 1.00 77.62 90 TRP A C 1
ATOM 715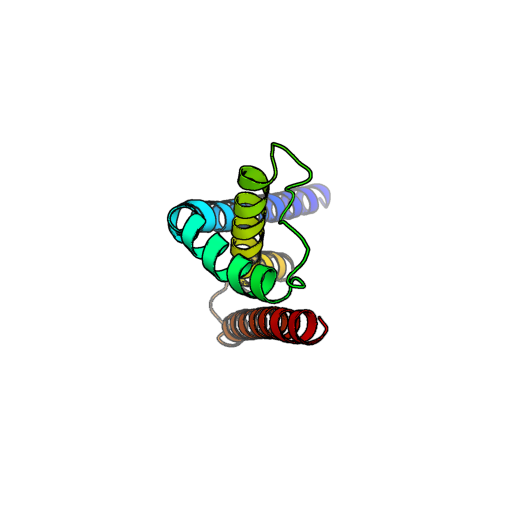 O O . TRP A 1 90 ? -15.314 -1.739 8.632 1.00 77.62 90 TRP A O 1
ATOM 725 N N . SER A 1 91 ? -13.091 -1.659 8.931 1.00 73.94 91 SER A N 1
ATOM 726 C CA . SER A 1 91 ? -13.143 -1.481 10.383 1.00 73.94 91 SER A CA 1
ATOM 727 C C . SER A 1 91 ? -13.755 -0.147 10.808 1.00 73.94 91 SER A C 1
ATOM 729 O O . SER A 1 91 ? -14.279 -0.085 11.916 1.00 73.94 91 SER A O 1
ATOM 731 N N . PHE A 1 92 ? -13.687 0.883 9.966 1.00 75.88 92 PHE A N 1
ATOM 732 C CA . PHE A 1 92 ? -14.394 2.146 10.166 1.00 75.88 92 PHE A CA 1
ATOM 733 C C . PHE A 1 92 ? -15.901 1.999 9.919 1.00 75.88 92 PHE A C 1
ATOM 735 O O . PHE A 1 92 ? -16.703 2.417 10.743 1.00 75.88 92 PHE A O 1
ATOM 742 N N . ALA A 1 93 ? -16.291 1.333 8.826 1.00 74.25 93 ALA A N 1
ATOM 743 C CA . ALA A 1 93 ? -17.700 1.119 8.493 1.00 74.25 93 ALA A CA 1
ATOM 744 C C . ALA A 1 93 ? -18.430 0.193 9.484 1.00 74.25 93 ALA A C 1
ATOM 746 O O . ALA A 1 93 ? -19.652 0.255 9.602 1.00 74.25 93 ALA A O 1
ATOM 747 N N . ASN A 1 94 ? -17.707 -0.700 10.170 1.00 69.88 94 ASN A N 1
ATOM 748 C CA . ASN A 1 94 ? -18.306 -1.662 11.091 1.00 69.88 94 ASN A CA 1
ATOM 749 C C . ASN A 1 94 ? -17.416 -1.878 12.338 1.00 69.88 94 ASN A C 1
ATOM 751 O O . ASN A 1 94 ? -16.645 -2.837 12.391 1.00 69.88 94 ASN A O 1
ATOM 755 N N . PRO A 1 95 ? -17.493 -1.025 13.376 1.00 58.91 95 PRO A N 1
ATOM 756 C CA . PRO A 1 95 ? -16.556 -1.052 14.510 1.00 58.91 95 PRO A CA 1
ATOM 757 C C . PRO A 1 95 ? -16.479 -2.407 15.242 1.00 58.91 95 PRO A C 1
ATOM 759 O O . PRO A 1 95 ? -15.428 -2.753 15.778 1.00 58.91 95 PRO A O 1
ATOM 762 N N . GLY A 1 96 ? -17.513 -3.257 15.139 1.00 57.28 96 GLY A N 1
ATOM 763 C CA . GLY A 1 96 ? -17.535 -4.641 15.646 1.00 57.28 96 GLY A CA 1
ATOM 764 C C . GLY A 1 96 ? -16.605 -5.640 14.926 1.00 57.28 96 GLY A C 1
ATOM 765 O O . GLY A 1 96 ? -16.838 -6.856 14.973 1.00 57.28 96 GLY A O 1
ATOM 766 N N . LEU A 1 97 ? -15.603 -5.148 14.192 1.00 55.72 97 LEU A N 1
ATOM 767 C CA . LEU A 1 97 ? -14.489 -5.898 13.602 1.00 55.72 97 LEU A CA 1
ATOM 768 C C . LEU A 1 97 ? -13.304 -6.063 14.564 1.00 55.72 97 LEU A C 1
ATOM 770 O O . LEU A 1 97 ? -12.602 -7.066 14.453 1.00 55.72 97 LEU A O 1
ATOM 774 N N . LEU A 1 98 ? -13.102 -5.117 15.490 1.00 54.72 98 LEU A N 1
ATOM 775 C CA . LEU A 1 98 ? -11.956 -5.080 16.412 1.00 54.72 98 LEU A CA 1
ATOM 776 C C . LEU A 1 98 ? -12.186 -5.849 17.725 1.00 54.72 98 LEU A C 1
ATOM 778 O O . LEU A 1 98 ? -11.214 -6.239 18.365 1.00 54.72 98 LEU A O 1
ATOM 782 N N . ASP A 1 99 ? -13.437 -6.158 18.082 1.00 56.41 99 ASP A N 1
ATOM 783 C CA . ASP A 1 99 ? -13.821 -6.772 19.370 1.00 56.41 99 ASP A CA 1
ATOM 784 C C . ASP A 1 99 ? -13.492 -8.278 19.509 1.00 56.41 99 ASP A C 1
ATOM 786 O O . ASP A 1 99 ? -14.170 -9.029 20.209 1.00 56.41 99 ASP A O 1
ATOM 790 N N . GLY A 1 100 ? -12.456 -8.773 18.827 1.00 54.31 100 GLY A N 1
ATOM 791 C CA . GLY A 1 100 ? -11.829 -10.074 19.108 1.00 54.31 100 GLY A CA 1
ATOM 792 C C . GLY A 1 100 ? -12.650 -11.344 18.817 1.00 54.31 100 GLY A C 1
ATOM 793 O O . GLY A 1 100 ? -12.096 -12.439 18.866 1.00 54.31 100 GLY A O 1
ATOM 794 N N . LYS A 1 101 ? -13.942 -11.259 18.464 1.00 50.00 101 LYS A N 1
ATOM 795 C CA . LYS A 1 101 ? -14.819 -12.444 18.317 1.00 50.00 101 LYS A CA 1
ATOM 796 C C . LYS A 1 101 ? -14.942 -13.051 16.910 1.00 50.00 101 LYS A C 1
ATOM 798 O O . LYS A 1 101 ? -15.738 -13.968 16.726 1.00 50.00 101 LYS A O 1
ATOM 803 N N . LYS A 1 102 ? -14.195 -12.613 15.891 1.00 53.34 102 LYS A N 1
ATOM 804 C CA . LYS A 1 102 ? -14.499 -12.997 14.492 1.00 53.34 102 LYS A CA 1
ATOM 805 C C . LYS A 1 102 ? -13.309 -13.580 13.722 1.00 53.34 102 LYS A C 1
ATOM 807 O O . LYS A 1 102 ? -12.687 -12.899 12.911 1.00 53.34 102 LYS A O 1
ATOM 812 N N . LYS A 1 103 ? -13.105 -14.900 13.851 1.00 54.69 103 LYS A N 1
ATOM 813 C CA . LYS A 1 103 ? -12.295 -15.728 12.921 1.00 54.69 103 LYS A CA 1
ATOM 814 C C . LYS A 1 103 ? -12.672 -15.523 11.434 1.00 54.69 103 LYS A C 1
ATOM 816 O O . LYS A 1 103 ? -11.840 -15.721 10.552 1.00 54.69 103 LYS A O 1
ATOM 821 N N . GLY A 1 104 ? -13.902 -15.083 11.147 1.00 57.88 104 GLY A N 1
ATOM 822 C CA . GLY A 1 104 ? -14.373 -14.796 9.786 1.00 57.88 104 GLY A CA 1
ATOM 823 C C . GLY A 1 104 ? -13.769 -13.546 9.128 1.00 57.88 104 GLY A C 1
ATOM 824 O O . GLY A 1 104 ? -13.650 -13.507 7.907 1.00 57.88 104 GLY A O 1
ATOM 825 N N . ASN A 1 105 ? -13.329 -12.550 9.904 1.00 60.12 105 ASN A N 1
ATOM 826 C CA . ASN A 1 105 ? -12.975 -11.233 9.358 1.00 60.12 105 ASN A CA 1
ATOM 827 C C . ASN A 1 105 ? -11.538 -11.158 8.819 1.00 60.12 105 ASN A C 1
ATOM 829 O O . ASN A 1 105 ? -11.319 -10.610 7.743 1.00 60.12 105 ASN A O 1
ATOM 833 N N . ALA A 1 106 ? -10.569 -11.773 9.505 1.00 64.12 106 ALA A N 1
ATOM 834 C CA . ALA A 1 106 ? -9.197 -11.890 8.995 1.00 64.12 106 ALA A CA 1
ATOM 835 C C . ALA A 1 106 ? -9.148 -12.695 7.681 1.00 64.12 106 ALA A C 1
ATOM 837 O O . ALA A 1 106 ? -8.397 -12.375 6.760 1.00 64.12 106 ALA A O 1
ATOM 838 N N . SER A 1 107 ? -10.027 -13.695 7.560 1.00 69.56 107 SER A N 1
ATOM 839 C CA . SER A 1 107 ? -10.176 -14.490 6.339 1.00 69.56 107 SER A CA 1
ATOM 840 C C . SER A 1 107 ? -10.647 -13.653 5.144 1.00 69.56 107 SER A C 1
ATOM 842 O O . SER A 1 107 ? -10.254 -13.938 4.016 1.00 69.56 107 SER A O 1
ATOM 844 N N . PHE A 1 108 ? -11.463 -12.614 5.361 1.00 74.31 108 PHE A N 1
ATOM 845 C CA . PHE A 1 108 ? -11.916 -11.718 4.292 1.00 74.31 108 PHE A CA 1
ATOM 846 C C . PHE A 1 108 ? -10.774 -10.845 3.757 1.00 74.31 108 PHE A C 1
ATOM 848 O O . PHE A 1 108 ? -10.573 -10.784 2.545 1.00 74.31 108 PHE A O 1
ATOM 855 N N . CYS A 1 109 ? -9.972 -10.246 4.642 1.00 71.75 109 CYS A N 1
ATOM 856 C CA . CYS A 1 109 ? -8.815 -9.438 4.245 1.00 71.75 109 CYS A CA 1
ATOM 857 C C . CYS A 1 109 ? -7.777 -10.255 3.468 1.00 71.75 109 CYS A C 1
ATOM 859 O O . CYS A 1 109 ? -7.296 -9.799 2.431 1.00 71.75 109 CYS A O 1
ATOM 861 N N . ASN A 1 110 ? -7.501 -11.488 3.905 1.00 75.56 110 ASN A N 1
ATOM 862 C CA . ASN A 1 110 ? -6.588 -12.385 3.195 1.00 75.56 110 ASN A CA 1
ATOM 863 C C . ASN A 1 110 ? -7.124 -12.756 1.805 1.00 75.56 110 ASN A C 1
ATOM 865 O O . ASN A 1 110 ? -6.390 -12.682 0.823 1.00 75.56 110 ASN A O 1
ATOM 869 N N . LYS A 1 111 ? -8.414 -13.096 1.684 1.00 82.25 111 LYS A N 1
ATOM 870 C CA . LYS A 1 111 ? -9.036 -13.383 0.378 1.00 82.25 111 LYS A CA 1
ATOM 871 C C . LYS A 1 111 ? -8.944 -12.190 -0.571 1.00 82.25 111 LYS A C 1
ATOM 873 O O . LYS A 1 111 ? -8.667 -12.368 -1.756 1.00 82.25 111 LYS A O 1
ATOM 878 N N . LEU A 1 112 ? -9.148 -10.981 -0.055 1.00 80.25 112 LEU A N 1
ATOM 879 C CA . LEU A 1 112 ? -9.088 -9.764 -0.854 1.00 80.25 112 LEU A CA 1
ATOM 880 C C . LEU A 1 112 ? -7.660 -9.457 -1.318 1.00 80.25 112 LEU A C 1
ATOM 882 O O . LEU A 1 112 ? -7.470 -9.108 -2.479 1.00 80.25 112 LEU A O 1
ATOM 886 N N . PHE A 1 113 ? -6.662 -9.684 -0.458 1.00 81.31 113 PHE A N 1
ATOM 887 C CA . PHE A 1 113 ? -5.249 -9.606 -0.829 1.00 81.31 113 PHE A CA 1
ATOM 888 C C . PHE A 1 113 ? -4.911 -10.540 -1.995 1.00 81.31 113 PHE A C 1
ATOM 890 O O . PHE A 1 113 ? -4.421 -10.082 -3.026 1.00 81.31 113 PHE A O 1
ATOM 897 N N . TYR A 1 114 ? -5.241 -11.831 -1.872 1.00 84.31 114 TYR A N 1
ATOM 898 C CA . TYR A 1 114 ? -4.984 -12.803 -2.937 1.00 84.31 114 TYR A CA 1
ATOM 899 C C . TYR A 1 114 ? -5.739 -12.468 -4.225 1.00 84.31 114 TYR A C 1
ATOM 901 O O . TYR A 1 114 ? -5.194 -12.641 -5.310 1.00 84.31 114 TYR A O 1
ATOM 909 N N . THR A 1 115 ? -6.958 -11.931 -4.125 1.00 85.38 115 THR A N 1
ATOM 910 C CA . THR A 1 115 ? -7.734 -11.499 -5.298 1.00 85.38 115 THR A CA 1
ATOM 911 C C . THR A 1 115 ? -7.069 -10.316 -6.007 1.00 85.38 115 THR A C 1
ATOM 913 O O . THR A 1 115 ? -6.990 -10.300 -7.234 1.00 85.38 115 THR A O 1
ATOM 916 N N . VAL A 1 116 ? -6.569 -9.327 -5.261 1.00 83.88 116 VAL A N 1
ATOM 917 C CA . VAL A 1 116 ? -5.866 -8.161 -5.821 1.00 83.88 116 VAL A CA 1
ATOM 918 C C . VAL A 1 116 ? -4.541 -8.573 -6.458 1.00 83.88 116 VAL A C 1
ATOM 920 O O . VAL A 1 116 ? -4.266 -8.162 -7.584 1.00 83.88 116 VAL A O 1
ATOM 923 N N . LEU A 1 117 ? -3.764 -9.432 -5.792 1.00 83.50 117 LEU A N 1
ATOM 924 C CA . LEU A 1 117 ? -2.536 -9.990 -6.360 1.00 83.50 117 LEU A CA 1
ATOM 925 C C . LEU A 1 117 ? -2.818 -10.773 -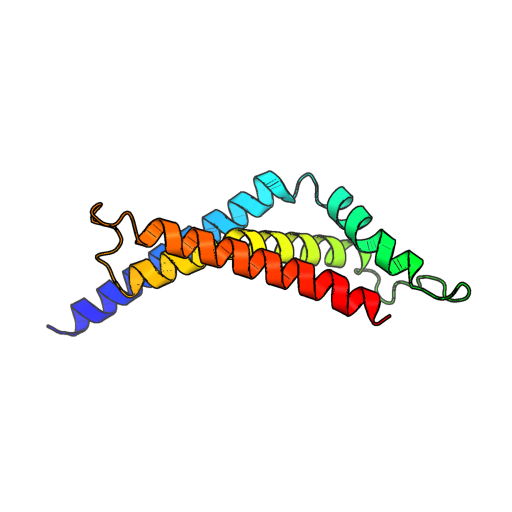7.640 1.00 83.50 117 LEU A C 1
ATOM 927 O O . LEU A 1 117 ? -2.166 -10.537 -8.652 1.00 83.50 117 LEU A O 1
ATOM 931 N N . PHE A 1 118 ? -3.822 -11.651 -7.626 1.00 87.06 118 PHE A N 1
ATOM 932 C CA . PHE A 1 118 ? -4.219 -12.409 -8.807 1.00 87.06 118 PHE A CA 1
ATOM 933 C C . PHE A 1 118 ? -4.589 -11.483 -9.969 1.00 87.06 118 PHE A C 1
ATOM 935 O O . PHE A 1 118 ? -4.120 -11.690 -11.082 1.00 87.06 118 PHE A O 1
AT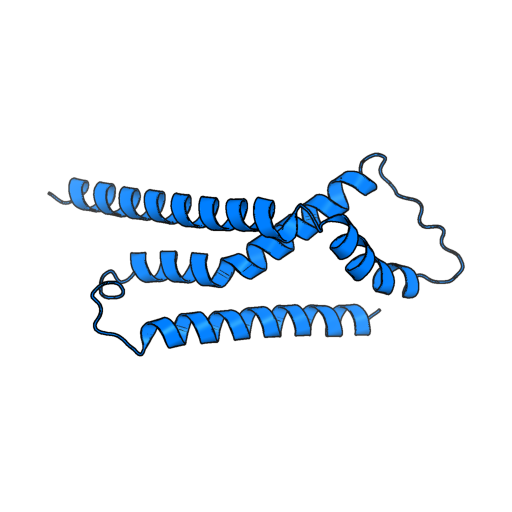OM 942 N N . ARG A 1 119 ? -5.363 -10.418 -9.716 1.00 82.94 119 ARG A N 1
ATOM 943 C CA . ARG A 1 119 ? -5.706 -9.416 -10.740 1.00 82.94 119 ARG A CA 1
ATOM 944 C C . ARG A 1 119 ? -4.484 -8.674 -11.275 1.00 82.94 119 ARG A C 1
ATOM 946 O O . ARG A 1 119 ? -4.429 -8.433 -12.474 1.00 82.94 119 ARG A O 1
ATOM 953 N N . ALA A 1 120 ? -3.532 -8.309 -10.417 1.00 82.88 120 ALA A N 1
ATOM 954 C CA . ALA A 1 120 ? -2.311 -7.623 -10.833 1.00 82.88 120 ALA A CA 1
ATOM 955 C C . ALA A 1 120 ? -1.435 -8.519 -11.721 1.00 82.88 120 ALA A C 1
ATOM 957 O O . ALA A 1 120 ? -0.989 -8.084 -12.779 1.00 82.88 120 ALA A O 1
ATOM 958 N N . ILE A 1 121 ? -1.263 -9.784 -11.330 1.00 85.00 121 ILE A N 1
ATOM 959 C CA . ILE A 1 121 ? -0.530 -10.788 -12.110 1.00 85.00 121 ILE A CA 1
ATOM 960 C C . ILE A 1 121 ? -1.243 -11.042 -13.444 1.00 85.00 121 ILE A C 1
ATOM 962 O O . ILE A 1 121 ? -0.620 -10.996 -14.498 1.00 85.00 121 ILE A O 1
ATOM 966 N N . PHE A 1 122 ? -2.560 -11.247 -13.417 1.00 86.31 122 PHE A N 1
ATOM 967 C CA . PHE A 1 122 ? -3.374 -11.451 -14.614 1.00 86.31 122 PHE A CA 1
ATOM 968 C C . PHE A 1 122 ? -3.289 -10.267 -15.586 1.00 86.31 122 PHE A C 1
ATOM 970 O O . PHE A 1 122 ? -3.093 -10.472 -16.781 1.00 86.31 122 PHE A O 1
ATOM 977 N N . ALA A 1 123 ? -3.381 -9.033 -15.079 1.00 82.25 123 ALA A N 1
ATOM 978 C CA . ALA A 1 123 ? -3.223 -7.827 -15.887 1.00 82.25 123 ALA A CA 1
ATOM 979 C C . ALA A 1 123 ? -1.819 -7.733 -16.496 1.00 82.25 123 ALA A C 1
ATOM 981 O O . ALA A 1 123 ? -1.704 -7.422 -17.676 1.00 82.25 123 ALA A O 1
ATOM 982 N N . PHE A 1 124 ? -0.772 -8.049 -15.725 1.00 79.75 124 PHE A N 1
ATOM 983 C CA . PHE A 1 124 ? 0.599 -8.073 -16.228 1.00 79.75 124 PHE A CA 1
ATOM 984 C C . PHE A 1 124 ? 0.748 -9.058 -17.395 1.00 79.75 124 PHE A C 1
ATOM 986 O O . PHE A 1 124 ? 1.186 -8.654 -18.466 1.00 79.75 124 PHE A O 1
ATOM 993 N N . TYR A 1 125 ? 0.306 -10.309 -17.232 1.00 81.19 125 TYR A N 1
ATOM 994 C CA . TYR A 1 125 ? 0.437 -11.330 -18.277 1.00 81.19 125 TYR A CA 1
ATOM 995 C C . TYR A 1 125 ? -0.422 -11.060 -19.516 1.00 81.19 125 TYR A C 1
ATOM 997 O O . TYR A 1 125 ? 0.052 -11.268 -20.627 1.00 81.19 125 TYR A O 1
ATOM 1005 N N . ILE A 1 126 ? -1.665 -10.589 -19.368 1.00 80.50 126 ILE A N 1
ATOM 1006 C CA . ILE A 1 126 ? -2.534 -10.329 -20.529 1.00 80.50 126 ILE A CA 1
ATOM 1007 C C . ILE A 1 126 ? -2.106 -9.093 -21.299 1.00 80.50 126 ILE A C 1
ATOM 1009 O O . ILE A 1 126 ? -2.100 -9.133 -22.527 1.00 80.50 126 ILE A O 1
ATOM 1013 N N . VAL A 1 127 ? -1.763 -8.006 -20.603 1.00 74.38 127 VAL A N 1
ATOM 1014 C CA . VAL A 1 127 ? -1.343 -6.776 -21.280 1.00 74.38 127 VAL A CA 1
ATOM 1015 C C . VAL A 1 127 ? -0.045 -7.029 -22.034 1.00 74.38 127 VAL A C 1
ATOM 1017 O O . VAL A 1 127 ? 0.015 -6.690 -23.207 1.00 74.38 127 VAL A O 1
ATOM 1020 N N . PHE A 1 128 ? 0.941 -7.694 -21.424 1.00 63.50 128 PHE A N 1
ATOM 1021 C CA . PHE A 1 128 ? 2.180 -8.039 -22.126 1.00 63.50 128 PHE A CA 1
ATOM 1022 C C . PHE A 1 128 ? 2.003 -9.085 -23.221 1.00 63.50 128 PHE A C 1
ATOM 1024 O O . PHE A 1 128 ? 2.660 -8.977 -24.238 1.00 63.50 128 PHE A O 1
ATOM 1031 N N . SER A 1 129 ? 1.110 -10.064 -23.061 1.00 64.00 129 SER A N 1
ATOM 1032 C CA . SER A 1 129 ? 0.819 -11.025 -24.136 1.00 64.00 129 SER A CA 1
ATOM 1033 C C . SER A 1 129 ? 0.059 -10.405 -25.318 1.00 64.00 129 SER A C 1
ATOM 1035 O O . SER A 1 129 ? -0.096 -11.071 -26.339 1.00 64.00 129 SER A O 1
ATOM 1037 N N . SER A 1 130 ? -0.490 -9.196 -25.160 1.00 55.59 130 SER A N 1
ATOM 1038 C CA . SER A 1 130 ? -1.213 -8.482 -26.220 1.00 55.59 130 SER A CA 1
ATOM 1039 C C . SER A 1 130 ? -0.314 -7.547 -27.044 1.00 55.59 130 SER A C 1
ATOM 1041 O O . SER A 1 130 ? -0.813 -6.943 -27.994 1.00 55.59 130 SER A O 1
ATOM 1043 N N . PHE A 1 131 ? 0.963 -7.413 -26.672 1.00 46.06 131 PHE A N 1
ATOM 1044 C CA . PHE A 1 131 ? 2.015 -6.744 -27.444 1.00 46.06 131 PHE A CA 1
ATOM 1045 C C . PHE A 1 131 ? 2.923 -7.795 -28.084 1.00 46.06 131 PHE A C 1
ATOM 1047 O O . PHE A 1 131 ? 3.393 -7.522 -29.209 1.00 46.06 131 PHE A O 1
#

Radius of gyration: 19.99 Å; chains: 1; bounding box: 43×33×55 Å